Protein AF-A0A0J6GFE9-F1 (afdb_monomer_lite)

Structure (mmCIF, N/CA/C/O backbone):
data_AF-A0A0J6GFE9-F1
#
_entry.id   AF-A0A0J6GFE9-F1
#
loop_
_atom_site.group_PDB
_atom_site.id
_atom_site.type_symbol
_atom_site.label_atom_id
_atom_site.label_alt_id
_atom_site.label_comp_id
_atom_site.label_asym_id
_atom_site.label_entity_id
_atom_site.label_seq_id
_atom_site.pdbx_PDB_ins_code
_atom_site.Cartn_x
_atom_site.Cartn_y
_atom_site.Cartn_z
_atom_site.occupancy
_atom_site.B_iso_or_equiv
_atom_site.auth_seq_id
_atom_site.auth_comp_id
_atom_site.auth_asym_id
_atom_site.auth_atom_id
_atom_site.pdbx_PDB_model_num
ATOM 1 N N . MET A 1 1 ? 13.553 3.635 -21.001 1.00 85.25 1 MET A N 1
ATOM 2 C CA . MET A 1 1 ? 14.270 3.114 -19.812 1.00 85.25 1 MET A CA 1
ATOM 3 C C . MET A 1 1 ? 15.068 1.875 -20.225 1.00 85.25 1 MET A C 1
ATOM 5 O O . MET A 1 1 ? 14.749 1.314 -21.264 1.00 85.25 1 MET A O 1
ATOM 9 N N . ASN A 1 2 ? 16.112 1.459 -19.498 1.00 90.94 2 ASN A N 1
ATOM 10 C CA . ASN A 1 2 ? 16.777 0.166 -19.751 1.00 90.94 2 ASN A CA 1
ATOM 11 C C . ASN A 1 2 ? 16.274 -0.906 -18.764 1.00 90.94 2 ASN A C 1
ATOM 13 O O . ASN A 1 2 ? 15.563 -0.591 -17.810 1.00 90.94 2 ASN A O 1
ATOM 17 N N . ARG A 1 3 ? 16.642 -2.174 -18.986 1.00 93.50 3 ARG A N 1
ATOM 18 C CA . ARG A 1 3 ? 16.169 -3.298 -18.162 1.00 93.50 3 ARG A CA 1
ATOM 19 C C . ARG A 1 3 ? 16.536 -3.163 -16.680 1.00 93.50 3 ARG A C 1
ATOM 21 O O . ARG A 1 3 ? 15.730 -3.497 -15.824 1.00 93.50 3 ARG A O 1
ATOM 28 N N . GLN A 1 4 ? 17.734 -2.668 -16.376 1.00 94.75 4 GLN A N 1
ATOM 29 C CA . GLN A 1 4 ? 18.178 -2.476 -14.995 1.00 94.75 4 GLN A CA 1
ATOM 30 C C . GLN A 1 4 ? 17.366 -1.378 -14.298 1.00 94.75 4 GLN A C 1
ATOM 32 O O . GLN A 1 4 ? 16.855 -1.595 -13.206 1.00 94.75 4 GLN A O 1
ATOM 37 N N . ALA A 1 5 ? 17.189 -0.230 -14.954 1.00 94.94 5 ALA A N 1
ATOM 38 C CA . ALA A 1 5 ? 16.387 0.874 -14.440 1.00 94.94 5 ALA A CA 1
ATOM 39 C C . ALA A 1 5 ? 14.913 0.480 -14.246 1.00 94.94 5 ALA A C 1
ATOM 41 O O . ALA A 1 5 ? 14.296 0.932 -13.288 1.00 94.94 5 ALA A O 1
ATOM 42 N N . TYR A 1 6 ? 14.373 -0.410 -15.091 1.00 95.81 6 TYR A N 1
ATOM 43 C CA . TYR A 1 6 ? 13.041 -0.986 -14.883 1.00 95.81 6 TYR A CA 1
ATOM 44 C C . TYR A 1 6 ? 12.934 -1.694 -13.536 1.00 95.81 6 TYR A C 1
ATOM 46 O O . TYR A 1 6 ? 12.010 -1.402 -12.779 1.00 95.81 6 TYR A O 1
ATOM 54 N N . PHE A 1 7 ? 13.864 -2.610 -13.249 1.00 96.31 7 PHE A N 1
ATOM 55 C CA . PHE A 1 7 ? 13.809 -3.409 -12.028 1.00 96.31 7 PHE A CA 1
ATOM 56 C C . PHE A 1 7 ? 14.067 -2.569 -10.780 1.00 96.31 7 PHE A C 1
ATOM 58 O O . PHE A 1 7 ? 13.335 -2.736 -9.816 1.00 96.31 7 PHE A O 1
ATOM 65 N N . LEU A 1 8 ? 15.017 -1.628 -10.823 1.00 97.12 8 LEU A N 1
ATOM 66 C CA . LEU A 1 8 ? 15.284 -0.724 -9.698 1.00 97.12 8 LEU A CA 1
ATOM 67 C C . LEU A 1 8 ? 14.064 0.138 -9.350 1.00 97.12 8 LEU A C 1
ATOM 69 O O . LEU A 1 8 ? 13.720 0.293 -8.183 1.00 97.12 8 LEU A O 1
ATOM 73 N N . GLU A 1 9 ? 13.379 0.682 -10.356 1.00 97.75 9 GLU A N 1
ATOM 74 C CA . GLU A 1 9 ? 12.185 1.493 -10.108 1.00 97.75 9 GLU A CA 1
ATOM 75 C C . GLU A 1 9 ? 10.983 0.631 -9.691 1.00 97.75 9 GLU A C 1
ATOM 77 O O . GLU A 1 9 ? 10.197 1.036 -8.836 1.00 97.75 9 GLU A O 1
ATOM 82 N N . ALA A 1 10 ? 10.858 -0.583 -10.237 1.00 97.50 10 ALA A N 1
ATOM 83 C CA . ALA A 1 10 ? 9.827 -1.529 -9.818 1.00 97.50 10 ALA A CA 1
ATOM 84 C C . ALA A 1 10 ? 10.020 -1.977 -8.360 1.00 97.50 10 ALA A C 1
ATOM 86 O O . ALA A 1 10 ? 9.036 -2.071 -7.633 1.00 97.50 10 ALA A O 1
ATOM 87 N N . GLU A 1 11 ? 11.262 -2.216 -7.933 1.00 98.12 11 GLU A N 1
ATOM 88 C CA . GLU A 1 11 ? 11.629 -2.516 -6.544 1.00 98.12 11 GLU A CA 1
ATOM 89 C C . GLU A 1 11 ? 11.279 -1.338 -5.631 1.00 98.12 11 GLU A C 1
ATOM 91 O O . GLU A 1 11 ? 10.489 -1.500 -4.706 1.00 98.12 11 GLU A O 1
ATOM 96 N N . ARG A 1 12 ? 11.727 -0.122 -5.967 1.00 98.56 12 ARG A N 1
ATOM 97 C CA . ARG A 1 12 ? 11.422 1.091 -5.191 1.00 98.56 12 ARG A CA 1
ATOM 98 C C . ARG A 1 12 ? 9.916 1.320 -5.004 1.00 98.56 12 ARG A C 1
ATOM 100 O O . ARG A 1 12 ? 9.472 1.712 -3.927 1.00 98.56 12 ARG A O 1
ATOM 107 N N . LEU A 1 13 ? 9.125 1.124 -6.060 1.00 98.62 13 LEU A N 1
ATOM 108 C CA . LEU A 1 13 ? 7.667 1.268 -6.009 1.00 98.62 13 LEU A CA 1
ATOM 109 C C . LEU A 1 13 ? 6.996 0.121 -5.239 1.00 98.62 13 LEU A C 1
ATOM 111 O O . LEU A 1 13 ? 5.999 0.357 -4.556 1.00 98.62 13 LEU A O 1
ATOM 115 N N . SER A 1 14 ? 7.543 -1.093 -5.324 1.00 98.44 14 SER A N 1
ATOM 116 C CA . SER A 1 14 ? 7.099 -2.239 -4.525 1.00 98.44 14 SER A CA 1
ATOM 117 C C . SER A 1 14 ? 7.339 -1.998 -3.033 1.00 98.44 14 SER A C 1
ATOM 119 O O . SER A 1 14 ? 6.454 -2.277 -2.229 1.00 98.44 14 SER A O 1
ATOM 121 N N . ASP A 1 15 ? 8.491 -1.435 -2.663 1.00 98.69 15 ASP A N 1
ATOM 122 C CA . ASP A 1 15 ? 8.820 -1.094 -1.276 1.00 98.69 15 ASP A CA 1
ATOM 123 C C . ASP A 1 15 ? 7.899 0.000 -0.718 1.00 98.69 15 ASP A C 1
ATOM 125 O O . ASP A 1 15 ? 7.415 -0.121 0.408 1.00 98.69 15 ASP A O 1
ATOM 129 N N . ASP A 1 16 ? 7.593 1.045 -1.503 1.00 98.62 16 ASP A N 1
ATOM 130 C CA . ASP A 1 16 ? 6.607 2.064 -1.100 1.00 98.62 16 ASP A CA 1
ATOM 131 C C . ASP A 1 16 ? 5.228 1.429 -0.885 1.00 98.62 16 ASP A C 1
ATOM 133 O O . ASP A 1 16 ? 4.598 1.677 0.142 1.00 98.62 16 ASP A O 1
ATOM 137 N N . PHE A 1 17 ? 4.771 0.561 -1.795 1.00 98.56 17 PHE A N 1
ATOM 138 C CA . PHE A 1 17 ? 3.506 -0.151 -1.610 1.00 98.56 17 PHE A CA 1
ATOM 139 C C . PHE A 1 17 ? 3.512 -1.016 -0.341 1.00 98.56 17 PHE A C 1
ATOM 141 O O . PHE A 1 17 ? 2.586 -0.910 0.466 1.00 98.56 17 PHE A O 1
ATO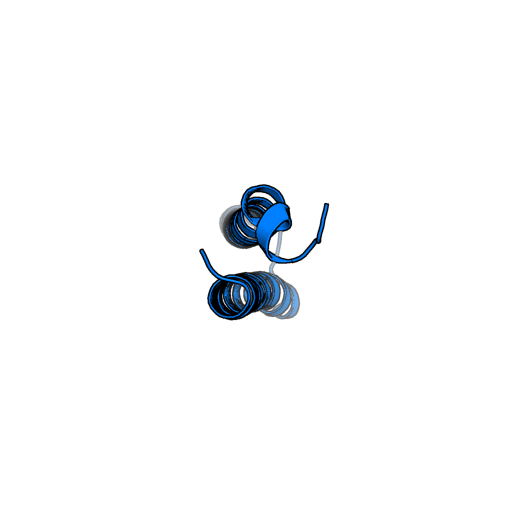M 148 N N . ALA A 1 18 ? 4.566 -1.803 -0.115 1.00 98.56 18 ALA A N 1
ATOM 149 C CA . ALA A 1 18 ? 4.704 -2.631 1.080 1.00 98.56 18 ALA A CA 1
ATOM 150 C C . ALA A 1 18 ? 4.672 -1.793 2.370 1.00 98.56 18 ALA A C 1
ATOM 152 O O . ALA A 1 18 ? 4.000 -2.169 3.331 1.00 98.56 18 ALA A O 1
ATOM 153 N N . ALA A 1 19 ? 5.328 -0.629 2.385 1.00 98.56 19 ALA A N 1
ATOM 154 C CA . ALA A 1 19 ? 5.312 0.280 3.529 1.00 98.56 19 ALA A CA 1
ATOM 155 C C . ALA A 1 19 ? 3.905 0.831 3.827 1.00 98.56 19 ALA A C 1
ATOM 157 O O . ALA A 1 19 ? 3.507 0.888 4.992 1.00 98.56 19 ALA A O 1
ATOM 158 N N . ARG A 1 20 ? 3.122 1.202 2.801 1.00 98.50 20 ARG A N 1
ATOM 159 C CA . ARG A 1 20 ? 1.731 1.666 2.995 1.00 98.50 20 ARG A CA 1
ATOM 160 C C . ARG A 1 20 ? 0.800 0.542 3.431 1.00 98.50 20 ARG A C 1
ATOM 162 O O . ARG A 1 20 ? -0.008 0.750 4.329 1.00 98.50 20 ARG A O 1
ATOM 169 N N . ALA A 1 21 ? 0.929 -0.643 2.836 1.00 98.56 21 ALA A N 1
ATOM 170 C CA . ALA A 1 21 ? 0.156 -1.814 3.244 1.00 98.56 21 ALA A CA 1
ATOM 171 C C . ALA A 1 21 ? 0.436 -2.169 4.713 1.00 98.56 21 ALA A C 1
ATOM 173 O O . ALA A 1 21 ? -0.494 -2.356 5.494 1.00 98.56 21 ALA A O 1
ATOM 174 N N . LYS A 1 22 ? 1.709 -2.126 5.122 1.00 98.62 22 LYS A N 1
ATOM 175 C CA . LYS A 1 22 ? 2.099 -2.313 6.520 1.00 98.62 22 LYS A CA 1
ATOM 176 C C . LYS A 1 22 ? 1.474 -1.274 7.455 1.00 98.62 22 LYS A C 1
ATOM 178 O O . LYS A 1 22 ? 1.091 -1.631 8.560 1.00 98.62 22 LYS A O 1
ATOM 183 N N . ALA A 1 23 ? 1.336 -0.015 7.039 1.00 98.62 23 ALA A N 1
ATOM 184 C CA . ALA A 1 23 ? 0.680 1.002 7.862 1.00 98.62 23 ALA A CA 1
ATOM 185 C C . ALA A 1 23 ? -0.813 0.698 8.103 1.00 98.62 23 ALA A C 1
ATOM 187 O O . ALA A 1 23 ? -1.317 0.970 9.192 1.00 98.62 23 ALA A O 1
ATOM 188 N N . VAL A 1 24 ? -1.505 0.105 7.120 1.00 98.62 24 VAL A N 1
ATOM 189 C CA . VAL A 1 24 ? -2.883 -0.392 7.288 1.00 98.62 24 VAL A CA 1
ATOM 190 C C . VAL A 1 24 ? -2.912 -1.539 8.299 1.00 98.62 24 VAL A C 1
ATOM 192 O O . VAL A 1 24 ? -3.696 -1.489 9.246 1.00 98.62 24 VAL A O 1
ATOM 195 N N . ASP A 1 25 ? -2.038 -2.536 8.138 1.00 98.50 25 ASP A N 1
ATOM 196 C CA . ASP A 1 25 ? -1.963 -3.691 9.043 1.00 98.50 25 ASP A CA 1
ATOM 197 C C . ASP A 1 25 ? -1.618 -3.270 10.477 1.00 98.50 25 ASP A C 1
ATOM 199 O O . ASP A 1 25 ? -2.267 -3.694 11.432 1.00 98.50 25 ASP A O 1
ATOM 203 N N . ASP A 1 26 ? -0.624 -2.396 10.641 1.00 98.56 26 ASP A N 1
ATOM 204 C CA . ASP A 1 26 ? -0.211 -1.864 11.940 1.00 98.56 26 ASP A CA 1
ATOM 205 C C . ASP A 1 26 ? -1.352 -1.096 12.611 1.00 98.56 26 ASP A C 1
ATOM 207 O O . ASP A 1 26 ? -1.553 -1.242 13.816 1.00 98.56 26 ASP A O 1
ATOM 211 N N . TYR A 1 27 ? -2.132 -0.327 11.845 1.00 98.50 27 TYR A N 1
ATOM 212 C CA . TYR A 1 27 ? -3.303 0.364 12.375 1.00 98.50 27 TYR A CA 1
ATOM 213 C C . TYR A 1 27 ? -4.403 -0.612 12.803 1.00 98.50 27 TYR A C 1
ATOM 215 O O . TYR A 1 27 ? -4.939 -0.481 13.897 1.00 98.50 27 TYR A O 1
ATOM 223 N N . MET A 1 28 ? -4.709 -1.635 12.004 1.00 98.25 28 MET A N 1
ATOM 224 C CA . MET A 1 28 ? -5.711 -2.642 12.373 1.00 98.25 28 MET A CA 1
ATOM 225 C C . MET A 1 28 ? -5.287 -3.485 13.585 1.00 98.25 28 MET A C 1
ATOM 227 O O . MET A 1 28 ? -6.133 -3.861 14.398 1.00 98.25 28 MET A O 1
ATOM 231 N N . ASN A 1 29 ? -3.985 -3.720 13.766 1.00 98.25 29 ASN A N 1
ATOM 232 C CA . ASN A 1 29 ? -3.435 -4.421 14.930 1.00 98.25 29 ASN A CA 1
ATOM 233 C C . ASN A 1 29 ? -3.602 -3.649 16.249 1.00 98.25 29 ASN A C 1
ATOM 235 O O . ASN A 1 29 ? -3.517 -4.261 17.314 1.00 98.25 29 ASN A O 1
ATOM 239 N N . THR A 1 30 ? -3.886 -2.340 16.217 1.00 97.38 30 THR A N 1
ATOM 240 C CA . THR A 1 30 ? -4.256 -1.594 17.434 1.00 97.38 30 THR A CA 1
ATOM 241 C C . THR A 1 30 ? -5.717 -1.792 17.838 1.00 97.38 30 THR A C 1
ATOM 243 O O . THR A 1 30 ? -6.151 -1.157 18.794 1.00 97.38 30 THR A O 1
ATOM 246 N N . ALA A 1 31 ? -6.476 -2.626 17.114 1.00 94.38 31 ALA A N 1
ATOM 247 C CA . ALA A 1 31 ? -7.911 -2.842 17.301 1.00 94.38 31 ALA A CA 1
ATOM 248 C C . ALA A 1 31 ? -8.706 -1.519 17.398 1.00 94.38 31 ALA A C 1
ATOM 250 O O . ALA A 1 31 ? -9.354 -1.267 18.416 1.00 94.38 31 ALA A O 1
ATOM 251 N N . PRO A 1 32 ? -8.624 -0.642 16.376 1.00 95.56 32 PRO A N 1
ATOM 252 C CA . PRO A 1 32 ? -9.334 0.630 16.390 1.00 95.56 32 PRO A CA 1
ATOM 253 C C . PRO A 1 32 ? -10.849 0.398 16.452 1.00 95.56 32 PRO A C 1
ATOM 255 O O . PRO A 1 32 ? -11.369 -0.513 15.805 1.00 95.56 32 PRO A O 1
ATOM 258 N N . ASP A 1 33 ? -11.560 1.235 17.208 1.00 97.75 33 ASP A N 1
ATOM 259 C CA . ASP A 1 33 ? -13.021 1.217 17.220 1.00 97.75 33 ASP A CA 1
ATOM 260 C C . ASP A 1 33 ? -13.551 1.822 15.917 1.00 97.75 33 ASP A C 1
ATOM 262 O O . ASP A 1 33 ? -13.610 3.033 15.762 1.00 97.75 33 ASP A O 1
ATOM 266 N N . LEU A 1 34 ? -13.919 0.977 14.956 1.00 96.94 34 LEU A N 1
ATOM 267 C CA . LEU A 1 34 ? -14.404 1.433 13.651 1.00 96.94 34 LEU A CA 1
ATOM 268 C C . LEU A 1 34 ? -15.846 1.970 13.682 1.00 96.94 34 LEU A C 1
ATOM 270 O O . LEU A 1 34 ? -16.343 2.380 12.634 1.00 96.94 34 LEU A O 1
ATOM 274 N N . ALA A 1 35 ? -16.525 1.953 14.836 1.00 97.50 35 ALA A N 1
ATOM 275 C CA . ALA A 1 35 ? -17.767 2.703 15.018 1.00 97.50 35 ALA A CA 1
ATOM 276 C C . ALA A 1 35 ? -17.510 4.205 15.236 1.00 97.50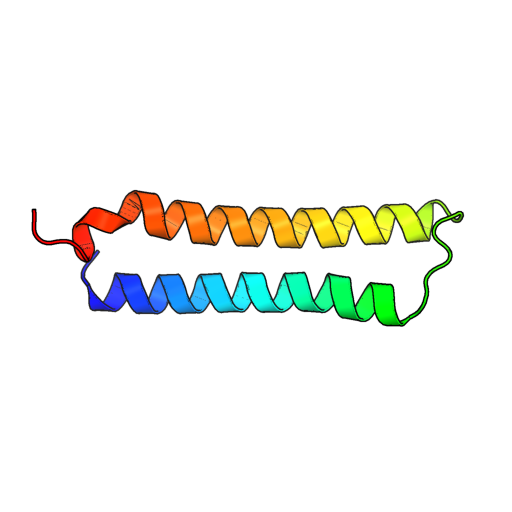 35 ALA A C 1
ATOM 278 O O . ALA A 1 35 ? -18.431 5.003 15.069 1.00 97.50 35 ALA A O 1
ATOM 279 N N . ASP A 1 36 ? -16.279 4.585 15.596 1.00 97.62 36 ASP A N 1
ATOM 280 C CA . ASP A 1 36 ? -15.837 5.973 15.660 1.00 97.62 36 ASP A CA 1
ATOM 281 C C . ASP A 1 36 ? -15.487 6.504 14.259 1.00 97.62 36 ASP A C 1
ATOM 283 O O . ASP A 1 36 ? -14.713 5.899 13.507 1.00 97.62 36 ASP A O 1
ATOM 287 N N . ASP A 1 37 ? -16.052 7.663 13.911 1.00 97.69 37 ASP A N 1
ATOM 288 C CA . ASP A 1 37 ? -15.904 8.268 12.584 1.00 97.69 37 ASP A CA 1
ATOM 289 C C . ASP A 1 37 ? -14.450 8.662 12.280 1.00 97.69 37 ASP A C 1
ATOM 291 O O . ASP A 1 37 ? -14.009 8.550 11.131 1.00 97.69 37 ASP A O 1
ATOM 295 N N . GLU A 1 38 ? -13.678 9.112 13.277 1.00 97.94 38 GLU A N 1
ATOM 296 C CA . GLU A 1 38 ? -12.277 9.499 13.076 1.00 97.94 38 GLU A CA 1
ATOM 297 C C . GLU A 1 38 ? -11.397 8.270 12.842 1.00 97.94 38 GLU A C 1
ATOM 299 O O . GLU A 1 38 ? -10.545 8.271 11.944 1.00 97.94 38 GLU A O 1
ATOM 304 N N . ALA A 1 39 ? -11.628 7.199 13.601 1.00 98.00 39 ALA A N 1
ATOM 305 C CA . ALA A 1 39 ? -10.950 5.924 13.425 1.00 98.00 39 ALA A CA 1
ATOM 306 C C . ALA A 1 39 ? -11.264 5.298 12.058 1.00 98.00 39 ALA A C 1
ATOM 308 O O . ALA A 1 39 ? -10.353 4.905 11.318 1.00 98.00 39 ALA A O 1
ATOM 309 N N . TYR A 1 40 ? -12.539 5.272 11.667 1.00 98.31 40 TYR A N 1
ATOM 310 C CA . TYR A 1 40 ? -12.940 4.781 10.351 1.00 98.31 40 TYR A CA 1
ATOM 311 C C . TYR A 1 40 ? -12.360 5.639 9.218 1.00 98.31 40 TYR A C 1
ATOM 313 O O . TYR A 1 40 ? -11.819 5.106 8.242 1.00 98.31 40 TYR A O 1
ATOM 321 N N . LYS A 1 41 ? -12.390 6.970 9.357 1.00 98.50 41 LYS A N 1
ATOM 322 C CA . LYS A 1 41 ? -11.772 7.886 8.393 1.00 98.50 41 LYS A CA 1
ATOM 323 C C . LYS A 1 41 ? -10.276 7.618 8.243 1.00 98.50 41 LYS A C 1
ATOM 325 O O . LYS A 1 41 ? -9.785 7.544 7.117 1.00 98.50 41 LYS A O 1
ATOM 330 N N . LYS A 1 42 ? -9.559 7.427 9.350 1.00 98.38 42 LYS A N 1
ATOM 331 C CA . LYS A 1 42 ? -8.128 7.110 9.331 1.00 98.38 42 LYS A CA 1
ATOM 332 C C . LYS A 1 42 ? -7.841 5.791 8.613 1.00 98.38 42 LYS A C 1
ATOM 334 O O . LYS A 1 42 ? -6.891 5.734 7.833 1.00 98.38 42 LYS A O 1
ATOM 339 N N . LEU A 1 43 ? -8.660 4.755 8.824 1.00 98.56 43 LEU A N 1
ATOM 340 C CA . LEU A 1 43 ? -8.546 3.504 8.068 1.00 98.56 43 LEU A CA 1
ATOM 341 C C . LEU A 1 43 ? -8.695 3.751 6.562 1.00 98.56 43 LEU A C 1
ATOM 343 O O . LEU A 1 43 ? -7.867 3.283 5.781 1.00 98.56 43 LEU A O 1
ATOM 347 N N . CYS A 1 44 ? -9.726 4.499 6.163 1.00 98.50 44 CYS A N 1
ATOM 348 C CA . CYS A 1 44 ? -9.985 4.813 4.758 1.00 98.50 44 CYS A CA 1
ATOM 349 C C . CYS A 1 44 ? -8.819 5.579 4.123 1.00 98.50 44 CYS A C 1
ATOM 351 O O . CYS A 1 44 ? -8.405 5.254 3.010 1.00 98.50 44 CYS A O 1
ATOM 353 N N . ASP A 1 45 ? -8.269 6.568 4.832 1.00 98.75 45 ASP A N 1
ATOM 354 C CA . ASP A 1 45 ? -7.141 7.367 4.354 1.00 98.75 45 ASP A CA 1
ATOM 355 C C . ASP A 1 45 ? -5.895 6.469 4.147 1.00 98.75 45 ASP A C 1
ATOM 357 O O . ASP A 1 45 ? -5.295 6.488 3.070 1.00 98.75 45 ASP A O 1
ATOM 361 N N . LEU A 1 46 ? -5.579 5.575 5.096 1.00 98.75 46 LEU A N 1
ATOM 362 C CA . LEU A 1 46 ? -4.476 4.605 4.965 1.00 98.75 46 LEU A CA 1
ATOM 363 C C . LEU A 1 46 ? -4.683 3.614 3.803 1.00 98.75 46 LEU A C 1
ATOM 365 O O . LEU A 1 46 ? -3.759 3.348 3.030 1.00 9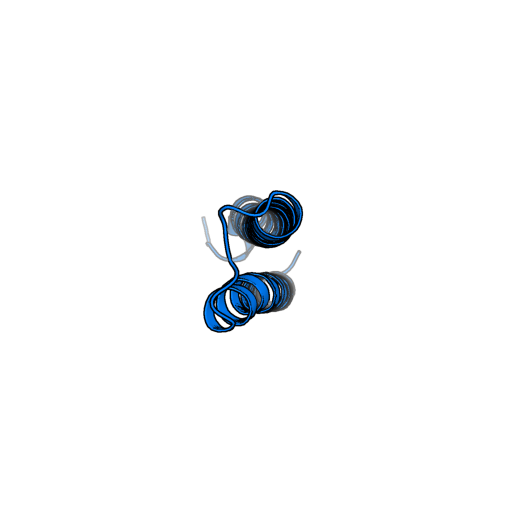8.75 46 LEU A O 1
ATOM 369 N N . GLN A 1 47 ? -5.894 3.073 3.649 1.00 98.56 47 GLN A N 1
ATOM 370 C CA . GLN A 1 47 ? -6.229 2.153 2.554 1.00 98.56 47 GLN A CA 1
ATOM 371 C C . GLN A 1 47 ? -6.168 2.843 1.185 1.00 98.56 47 GLN A C 1
ATOM 373 O O . GLN A 1 47 ? -5.732 2.236 0.199 1.00 98.56 47 GLN A O 1
ATOM 378 N N . SER A 1 48 ? -6.566 4.114 1.120 1.00 98.62 48 SER A N 1
ATOM 379 C CA . SER A 1 48 ? -6.462 4.946 -0.079 1.00 98.62 48 SER A CA 1
ATOM 380 C C . SER A 1 48 ? -4.999 5.165 -0.474 1.00 98.62 48 SER A C 1
ATOM 382 O O . SER A 1 48 ? -4.632 4.953 -1.632 1.00 98.62 48 SER A O 1
ATOM 384 N N . GLU A 1 49 ? -4.128 5.485 0.488 1.00 98.50 49 GLU A N 1
ATOM 385 C CA . GLU A 1 49 ? -2.685 5.623 0.252 1.00 98.50 49 GLU A CA 1
ATOM 386 C C . GLU A 1 49 ? -2.045 4.325 -0.256 1.00 98.50 49 GLU A C 1
ATOM 388 O O . GLU A 1 49 ? -1.279 4.351 -1.228 1.00 98.50 49 GLU A O 1
ATOM 393 N N . ALA A 1 50 ? -2.379 3.185 0.358 1.00 98.62 50 ALA A N 1
ATOM 394 C CA . ALA A 1 50 ? -1.892 1.876 -0.071 1.00 98.62 50 ALA A CA 1
ATOM 395 C C . ALA A 1 50 ? -2.368 1.525 -1.488 1.00 98.62 50 ALA A C 1
ATOM 397 O O . ALA A 1 50 ? -1.569 1.092 -2.321 1.00 98.62 50 ALA A O 1
ATOM 398 N N . SER A 1 51 ? -3.639 1.791 -1.797 1.00 98.56 51 SER A N 1
ATOM 399 C CA . SER A 1 51 ? -4.212 1.574 -3.131 1.00 98.56 51 SER A C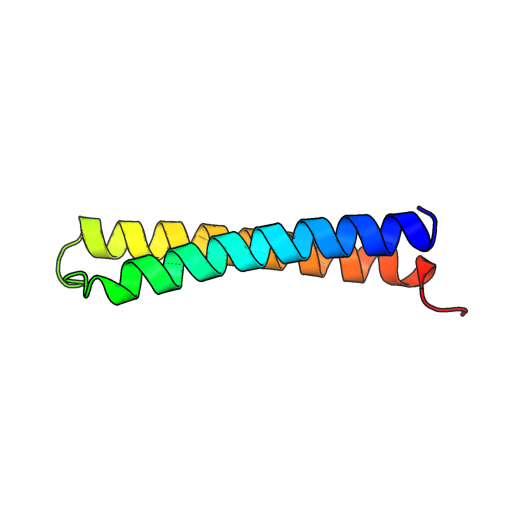A 1
ATOM 400 C C . SER A 1 51 ? -3.542 2.456 -4.187 1.00 98.56 51 SER A C 1
ATOM 402 O O . SER A 1 51 ? -3.217 1.988 -5.280 1.00 98.56 51 SER A O 1
ATOM 404 N N . ALA A 1 52 ? -3.265 3.721 -3.862 1.00 98.62 52 ALA A N 1
ATOM 405 C CA . ALA A 1 52 ? -2.549 4.626 -4.753 1.00 98.62 52 ALA A CA 1
ATOM 406 C C . ALA A 1 52 ? -1.107 4.155 -5.011 1.00 98.62 52 ALA A C 1
ATOM 408 O O . ALA A 1 52 ? -0.628 4.242 -6.144 1.00 98.62 52 ALA A O 1
ATOM 409 N N . ALA A 1 53 ? -0.412 3.639 -3.991 1.00 98.62 53 ALA A N 1
ATOM 410 C CA . ALA A 1 53 ? 0.928 3.070 -4.141 1.00 98.62 53 ALA A CA 1
ATOM 411 C C . ALA A 1 53 ? 0.928 1.812 -5.022 1.00 98.62 53 ALA A C 1
ATOM 413 O O . ALA A 1 53 ? 1.714 1.732 -5.970 1.00 98.62 53 ALA A O 1
ATOM 414 N N . ALA A 1 54 ? -0.011 0.891 -4.789 1.00 98.44 54 ALA A N 1
ATOM 415 C CA . ALA A 1 54 ? -0.210 -0.284 -5.637 1.00 98.44 54 ALA A CA 1
ATOM 416 C C . ALA A 1 54 ? -0.476 0.112 -7.099 1.00 98.44 54 ALA A C 1
ATOM 418 O O . ALA A 1 54 ? 0.129 -0.441 -8.019 1.00 98.44 54 ALA A O 1
ATOM 419 N N . GLY A 1 55 ? -1.320 1.126 -7.319 1.00 98.44 55 GLY A N 1
ATOM 420 C CA . GLY A 1 55 ? -1.616 1.660 -8.647 1.00 98.44 55 GLY A CA 1
ATOM 421 C C . GLY A 1 55 ? -0.382 2.222 -9.358 1.00 98.44 55 GLY A C 1
ATOM 422 O O . GLY A 1 55 ? -0.185 1.944 -10.542 1.00 98.44 55 GLY A O 1
ATOM 423 N N . ARG A 1 56 ? 0.491 2.957 -8.649 1.00 98.62 56 ARG A N 1
ATOM 424 C CA . ARG A 1 56 ? 1.770 3.445 -9.204 1.00 98.62 56 ARG A CA 1
ATOM 425 C C . ARG A 1 56 ? 2.683 2.291 -9.615 1.00 98.62 56 ARG A C 1
ATOM 427 O O . ARG A 1 56 ? 3.227 2.318 -10.719 1.00 98.62 56 ARG A O 1
ATOM 434 N N . TRP A 1 57 ? 2.825 1.279 -8.760 1.00 98.44 57 TRP A N 1
ATOM 435 C CA . TRP A 1 57 ? 3.637 0.098 -9.052 1.00 98.44 57 TRP A CA 1
ATOM 436 C C . TRP A 1 57 ? 3.106 -0.690 -10.259 1.00 98.44 57 TRP A C 1
ATOM 438 O O . TRP A 1 57 ? 3.871 -0.972 -11.187 1.00 98.44 57 TRP A O 1
ATOM 448 N N . SER A 1 58 ? 1.795 -0.964 -10.307 1.00 98.06 58 SER A N 1
ATOM 449 C CA . SER A 1 58 ? 1.152 -1.650 -11.441 1.00 98.06 58 SER A CA 1
ATOM 450 C C . SER A 1 58 ? 1.333 -0.864 -12.737 1.00 98.06 58 SER A C 1
ATOM 452 O O . SER A 1 58 ? 1.796 -1.409 -13.738 1.00 98.06 58 SER A O 1
ATOM 454 N N . SER A 1 59 ? 1.078 0.448 -12.695 1.00 98.06 59 SER A N 1
ATOM 455 C CA . SER A 1 59 ? 1.222 1.335 -13.855 1.00 98.06 59 SER A CA 1
ATOM 456 C C . SER A 1 59 ? 2.656 1.358 -14.383 1.00 98.06 59 SER A C 1
ATOM 458 O O . SER A 1 59 ? 2.868 1.332 -15.595 1.00 98.06 59 SER A O 1
ATOM 460 N N . HIS A 1 60 ? 3.661 1.389 -13.502 1.00 97.25 60 HIS A N 1
ATOM 461 C CA . HIS A 1 60 ? 5.063 1.307 -13.918 1.00 97.25 60 HIS A CA 1
ATOM 462 C C . HIS A 1 60 ? 5.357 -0.015 -14.629 1.00 97.25 60 HIS A C 1
ATOM 464 O O . HIS A 1 60 ? 5.952 -0.006 -15.710 1.00 97.25 60 HIS A O 1
ATOM 470 N N . CYS A 1 61 ? 4.911 -1.136 -14.058 1.00 95.38 61 CYS A N 1
ATOM 471 C CA . CYS A 1 61 ? 5.127 -2.463 -14.631 1.00 95.38 61 CYS A CA 1
ATOM 472 C C . CYS A 1 61 ? 4.459 -2.612 -16.005 1.00 95.38 61 CYS A C 1
ATOM 474 O O . CYS A 1 61 ? 5.076 -3.120 -16.942 1.00 95.38 61 CYS A O 1
ATOM 476 N N . GLU A 1 62 ? 3.218 -2.150 -16.146 1.00 95.25 62 GLU A N 1
ATOM 477 C CA . GLU A 1 62 ? 2.447 -2.230 -17.389 1.00 95.25 62 GLU A CA 1
ATOM 478 C C . GLU A 1 62 ? 3.053 -1.362 -18.495 1.00 95.25 62 GLU A C 1
ATOM 480 O O . GLU A 1 62 ? 3.350 -1.865 -19.582 1.00 95.25 62 GLU A O 1
ATOM 485 N N . ASN A 1 63 ? 3.318 -0.087 -18.200 1.00 95.31 63 ASN A N 1
ATOM 486 C CA . ASN A 1 63 ? 3.800 0.876 -19.191 1.00 95.31 63 ASN A CA 1
ATOM 487 C C . ASN A 1 63 ? 5.229 0.590 -19.665 1.00 95.31 63 ASN A C 1
ATOM 489 O O . ASN A 1 63 ? 5.611 0.994 -20.762 1.00 95.31 63 ASN A O 1
ATOM 493 N N . ASN A 1 64 ? 6.023 -0.120 -18.861 1.00 93.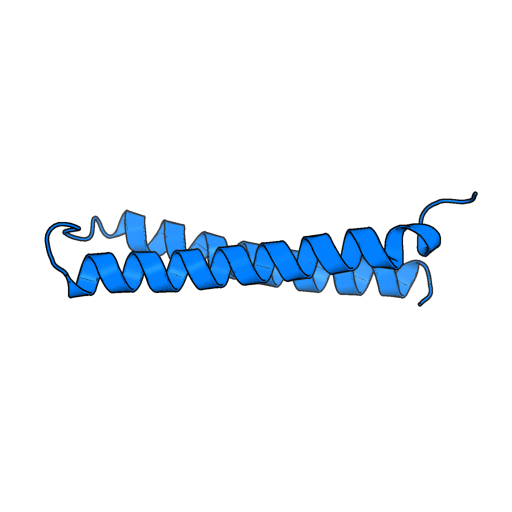62 64 ASN A N 1
ATOM 494 C CA . ASN A 1 64 ? 7.429 -0.392 -19.155 1.00 93.62 64 ASN A CA 1
ATOM 495 C C . ASN A 1 64 ? 7.718 -1.876 -19.428 1.00 93.62 64 ASN A C 1
ATOM 497 O O . ASN A 1 64 ? 8.880 -2.268 -19.559 1.00 93.62 64 ASN A O 1
ATOM 501 N N . ARG A 1 65 ? 6.678 -2.708 -19.567 1.00 88.62 65 ARG A N 1
ATOM 502 C CA . ARG A 1 65 ? 6.792 -4.159 -19.797 1.00 88.62 65 ARG A CA 1
ATOM 503 C C . ARG A 1 65 ? 7.642 -4.522 -21.019 1.00 88.62 65 ARG A C 1
ATOM 505 O O . ARG A 1 65 ? 8.297 -5.566 -21.030 1.00 88.62 65 ARG A O 1
ATOM 512 N N . SER A 1 66 ? 7.650 -3.671 -22.043 1.00 90.00 66 SER A N 1
ATOM 513 C CA . SER A 1 66 ? 8.452 -3.844 -23.264 1.00 90.00 66 SER A CA 1
ATOM 514 C C . SER A 1 66 ? 9.964 -3.846 -23.003 1.00 90.00 66 SER A C 1
ATOM 516 O O . SER A 1 66 ? 10.722 -4.378 -23.805 1.00 90.00 66 SER A O 1
ATOM 518 N N . HIS A 1 67 ? 10.426 -3.313 -21.868 1.00 85.00 67 HIS A N 1
ATOM 519 C CA . HIS A 1 67 ? 11.843 -3.309 -21.498 1.00 85.00 67 HIS A CA 1
ATOM 520 C C . HIS A 1 67 ? 12.334 -4.631 -20.882 1.00 85.00 67 HIS A C 1
ATOM 522 O O . HIS A 1 67 ? 13.543 -4.820 -20.733 1.00 85.00 67 HIS A O 1
ATOM 528 N N . ILE A 1 68 ? 11.425 -5.547 -20.527 1.00 85.38 68 ILE A N 1
ATOM 529 C CA . ILE A 1 68 ? 11.752 -6.860 -19.938 1.00 85.38 68 ILE A CA 1
ATOM 530 C C . ILE A 1 68 ? 11.298 -8.052 -20.784 1.00 85.38 68 ILE A C 1
ATOM 532 O O . ILE A 1 68 ? 11.715 -9.177 -20.506 1.00 85.38 68 ILE A O 1
ATOM 536 N N . ARG A 1 69 ? 10.466 -7.832 -21.805 1.00 72.81 69 ARG A N 1
ATOM 537 C CA . ARG A 1 69 ? 10.077 -8.856 -22.776 1.00 72.81 69 ARG A CA 1
ATOM 538 C C . ARG A 1 69 ? 10.724 -8.545 -24.119 1.00 72.81 69 ARG A C 1
ATOM 540 O O . ARG A 1 69 ? 10.456 -7.494 -24.688 1.00 72.81 69 ARG A O 1
ATOM 547 N N . SER A 1 70 ? 11.552 -9.462 -24.618 1.00 57.69 70 SER A N 1
ATOM 548 C CA . SER A 1 70 ? 11.836 -9.517 -26.051 1.00 57.69 70 SER A CA 1
ATOM 549 C C . SER A 1 70 ? 10.513 -9.813 -26.752 1.00 57.69 70 SER A C 1
ATOM 551 O O . SER A 1 70 ? 9.865 -10.805 -26.412 1.00 57.69 70 SER A O 1
ATOM 553 N N . VAL A 1 71 ? 10.089 -8.913 -27.637 1.00 51.97 71 VAL A N 1
ATOM 554 C CA . VAL A 1 71 ? 9.053 -9.200 -28.640 1.00 51.97 71 VAL A CA 1
ATOM 555 C C . VAL A 1 71 ? 9.403 -10.464 -29.411 1.00 51.97 71 VAL A C 1
ATOM 557 O O . VAL A 1 71 ? 10.609 -10.650 -29.693 1.00 51.97 71 VAL A O 1
#

Radius of gyration: 16.12 Å; chains: 1; bounding box: 36×19×46 Å

Organism: Pseud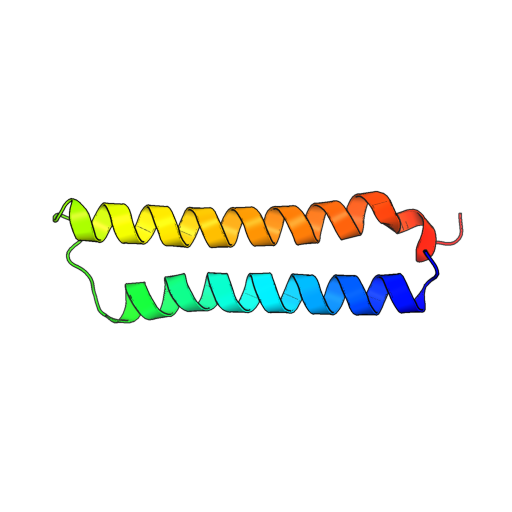omonas deceptionensis (NCBI:txid882211)

Foldseek 3Di:
DALVVLVVVLVVLVVQLVVLVVVLVVLVVVVDDCVDPVSVVVSVVSVVSSVVSVVVSVCSCVVCVCNVDDD

Sequence (71 aa):
MNRQAYFLEAERLSDDFAARAKAVDDYMNTAPDLADDEAYKKLCDLQSEASAAAGRWSSHCENNRSHIRSV

pLDDT: mean 95.28, std 8.11, range [51.97, 98.75]

Secondary structure (DSSP, 8-state):
--HHHHHHHHHHHHHHHHHHHHHHHHHHHT---TTSHHHHHHHHHHHHHHHHHHHHHHHHHHHTGGGTS--